Protein AF-A0A7T8HL93-F1 (afdb_monomer_lite)

pLDDT: mean 70.49, std 10.49, range [37.34, 90.31]

Sequence (71 aa):
PLDVLKTRAMNAKPGDFKGPLDLFTFTAKQGPMAFFKGYIPAFLRLGPHTIITFILLEQLKANFGVLPSAA

Secondary structure (DSSP, 8-state):
-HHHHHHHHHHS-TTS-SSHHHHHHHHHHT-GGGGTTTHHHHHHHHHHHHHHHHHHHHHHHHHH-------

Structure (mmCIF, N/CA/C/O backbone):
data_AF-A0A7T8HL93-F1
#
_entry.id   AF-A0A7T8HL93-F1
#
loop_
_atom_site.group_PDB
_atom_site.id
_atom_site.type_symbol
_atom_site.label_atom_id
_atom_site.label_alt_id
_atom_site.label_comp_id
_atom_site.label_asym_id
_atom_site.label_entity_id
_atom_site.label_seq_id
_atom_site.pdbx_PDB_ins_code
_atom_site.Cartn_x
_atom_site.Cartn_y
_atom_site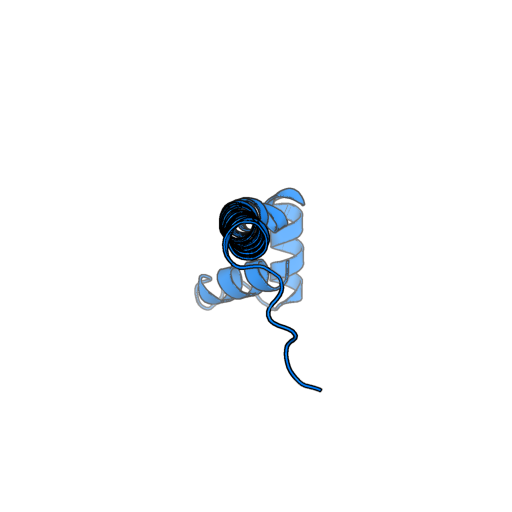.Cartn_z
_atom_site.occupancy
_atom_site.B_iso_or_equiv
_atom_site.auth_seq_id
_atom_site.auth_comp_id
_atom_site.auth_asym_id
_atom_site.auth_atom_id
_atom_site.pdbx_PDB_model_num
ATOM 1 N N . PRO A 1 1 ? -8.862 -4.522 2.898 1.00 58.41 1 PRO A N 1
ATOM 2 C CA . PRO A 1 1 ? -9.791 -4.469 4.055 1.00 58.41 1 PRO A CA 1
ATOM 3 C C . PRO A 1 1 ? -9.339 -5.306 5.264 1.00 58.41 1 PRO A C 1
ATOM 5 O O . PRO A 1 1 ? -9.224 -4.745 6.346 1.00 58.41 1 PRO A O 1
ATOM 8 N N . LEU A 1 2 ? -9.035 -6.601 5.090 1.00 65.12 2 LEU A N 1
ATOM 9 C CA . LEU A 1 2 ? -8.571 -7.477 6.182 1.00 65.12 2 LEU A CA 1
ATOM 10 C C . LEU A 1 2 ? -7.253 -7.011 6.815 1.00 65.12 2 LEU A C 1
ATOM 12 O O . LEU A 1 2 ? -7.097 -7.088 8.028 1.00 65.12 2 LEU A O 1
ATOM 16 N N . ASP A 1 3 ? -6.341 -6.466 6.015 1.00 69.88 3 ASP A N 1
ATOM 17 C CA . ASP A 1 3 ? -5.040 -5.989 6.497 1.00 69.88 3 ASP A CA 1
ATOM 18 C C . ASP A 1 3 ? -5.158 -4.709 7.354 1.00 69.88 3 ASP A C 1
ATOM 20 O O . ASP A 1 3 ? -4.523 -4.555 8.396 1.00 69.88 3 ASP A O 1
ATOM 24 N N . VAL A 1 4 ? -6.091 -3.823 6.988 1.00 66.50 4 VAL A N 1
ATOM 25 C CA . VAL A 1 4 ? -6.432 -2.617 7.765 1.00 66.50 4 VAL A CA 1
ATOM 26 C C . VAL A 1 4 ? -7.162 -2.984 9.063 1.00 66.50 4 VAL A C 1
ATOM 28 O O . VAL A 1 4 ? -6.933 -2.372 10.102 1.00 66.50 4 VAL A O 1
ATOM 31 N N . LEU A 1 5 ? -8.021 -4.009 9.027 1.00 69.38 5 LEU A N 1
ATOM 32 C CA . LEU A 1 5 ? -8.687 -4.537 10.222 1.00 69.38 5 LEU A CA 1
ATOM 33 C C . LEU A 1 5 ? -7.677 -5.173 11.184 1.00 69.38 5 LEU A C 1
ATOM 35 O O . LEU A 1 5 ? -7.734 -4.900 12.377 1.00 69.38 5 LEU A O 1
ATOM 39 N N . LYS A 1 6 ? -6.720 -5.963 10.680 1.00 66.06 6 LYS A N 1
ATOM 40 C CA . LYS A 1 6 ? -5.662 -6.571 11.501 1.00 66.06 6 LYS A CA 1
ATOM 41 C C . LYS A 1 6 ? -4.755 -5.527 12.143 1.00 66.06 6 LYS A C 1
ATOM 43 O O . LYS A 1 6 ? -4.544 -5.575 13.347 1.00 66.06 6 LYS A O 1
ATOM 48 N N . THR A 1 7 ? -4.270 -4.553 11.376 1.00 73.38 7 THR A N 1
ATOM 49 C CA . THR A 1 7 ? -3.423 -3.474 11.918 1.00 73.38 7 THR A CA 1
ATOM 50 C C . THR A 1 7 ? -4.161 -2.615 12.947 1.00 73.38 7 THR A C 1
ATOM 52 O O . THR A 1 7 ? -3.589 -2.277 13.979 1.00 73.38 7 THR A O 1
ATOM 55 N N . ARG A 1 8 ? -5.454 -2.327 12.743 1.00 67.25 8 ARG A N 1
ATOM 56 C CA . ARG A 1 8 ? -6.284 -1.651 13.755 1.00 67.25 8 ARG A CA 1
ATOM 57 C C . ARG A 1 8 ? -6.533 -2.502 14.996 1.00 67.25 8 ARG A C 1
ATOM 59 O O . ARG A 1 8 ? -6.505 -1.952 16.088 1.00 67.25 8 ARG A O 1
ATOM 66 N N . ALA A 1 9 ? -6.739 -3.810 14.844 1.00 69.31 9 ALA A N 1
ATOM 67 C CA . ALA A 1 9 ? -6.870 -4.725 15.975 1.00 69.31 9 ALA A CA 1
ATOM 68 C C . ALA A 1 9 ? -5.578 -4.787 16.807 1.00 69.31 9 ALA A C 1
ATOM 70 O O . ALA A 1 9 ? -5.646 -4.793 18.028 1.00 69.31 9 ALA A O 1
ATOM 71 N N . MET A 1 10 ? -4.408 -4.777 16.158 1.00 69.62 10 MET A N 1
ATOM 72 C CA . MET A 1 10 ? -3.103 -4.763 16.836 1.00 69.62 10 MET A CA 1
ATOM 73 C C . MET A 1 10 ? -2.778 -3.415 17.497 1.00 69.62 10 MET A C 1
ATOM 75 O O . MET A 1 10 ? -2.016 -3.380 18.456 1.00 69.62 10 MET A O 1
ATOM 79 N N . ASN A 1 11 ? -3.346 -2.314 16.997 1.00 70.62 11 ASN A N 1
ATOM 80 C CA . ASN A 1 11 ? -3.161 -0.973 17.559 1.00 70.62 11 ASN A CA 1
ATOM 81 C C . ASN A 1 11 ? -4.235 -0.586 18.598 1.00 70.62 11 ASN A C 1
ATOM 83 O O . ASN A 1 11 ? -4.147 0.483 19.202 1.00 70.62 11 ASN A O 1
ATOM 87 N N . ALA A 1 12 ? -5.272 -1.406 18.783 1.00 66.12 12 ALA A N 1
ATOM 88 C CA . ALA A 1 12 ? -6.319 -1.168 19.772 1.00 66.12 12 ALA A CA 1
ATOM 89 C C . ALA A 1 12 ? -5.835 -1.555 21.176 1.00 66.12 12 ALA A C 1
ATOM 91 O O . ALA A 1 12 ? -5.129 -2.551 21.346 1.00 66.12 12 ALA A O 1
ATOM 92 N N . LYS A 1 13 ? -6.219 -0.781 22.198 1.00 64.62 13 LYS A N 1
ATOM 93 C CA . LYS A 1 13 ? -5.881 -1.116 23.586 1.00 64.62 13 LYS A CA 1
ATOM 94 C C . LYS A 1 13 ? -6.738 -2.301 24.054 1.00 64.62 13 LYS A C 1
ATOM 96 O O . LYS A 1 13 ? -7.850 -2.486 23.547 1.00 64.62 13 LYS A O 1
ATOM 101 N N . PRO A 1 14 ? -6.262 -3.109 25.022 1.00 57.41 14 PRO A N 1
ATOM 102 C CA . PRO A 1 14 ? -7.045 -4.220 25.550 1.00 57.41 14 PRO A CA 1
ATOM 103 C C . PRO A 1 14 ? -8.370 -3.692 26.126 1.00 57.41 14 PRO A C 1
ATOM 105 O O . PRO A 1 14 ? -8.361 -2.971 27.119 1.00 57.41 14 PRO A O 1
ATOM 108 N N . GLY A 1 15 ? -9.495 -4.019 25.478 1.00 64.62 15 GLY A N 1
ATOM 109 C CA . GLY A 1 15 ? -10.844 -3.601 25.889 1.00 64.62 15 GLY A CA 1
ATOM 110 C C . GLY A 1 15 ? -11.613 -2.709 24.903 1.00 64.62 15 GLY A C 1
ATOM 111 O O . GLY A 1 15 ? -12.822 -2.573 25.066 1.00 64.62 15 GLY A O 1
ATOM 112 N N . ASP A 1 16 ? -10.971 -2.162 23.864 1.00 64.06 16 ASP A N 1
ATOM 113 C CA . ASP A 1 16 ? -11.632 -1.243 22.912 1.00 64.06 16 ASP A CA 1
ATOM 114 C C . ASP A 1 16 ? -12.596 -1.937 21.927 1.00 64.06 16 ASP A C 1
ATOM 116 O O . ASP A 1 16 ? -13.488 -1.291 21.380 1.00 64.06 16 ASP A O 1
ATOM 120 N N . PHE A 1 17 ? -12.456 -3.249 21.693 1.00 62.84 17 PHE A N 1
ATOM 121 C CA . PHE A 1 17 ? -13.318 -4.002 20.772 1.00 62.84 17 PHE A CA 1
ATOM 122 C C . PHE A 1 17 ? -13.739 -5.342 21.375 1.00 62.84 17 PHE A C 1
ATOM 124 O O . PHE A 1 17 ? -12.895 -6.171 21.712 1.00 62.84 17 PHE A O 1
ATOM 131 N N . LYS A 1 18 ? -15.054 -5.585 21.472 1.00 62.94 18 LYS A N 1
ATOM 132 C CA . LYS A 1 18 ? -15.618 -6.827 22.040 1.00 62.94 18 LYS A CA 1
ATOM 133 C C . LYS A 1 18 ? -15.500 -8.033 21.099 1.00 62.94 18 LYS A C 1
ATOM 135 O O . LYS A 1 18 ? -15.704 -9.166 21.524 1.00 62.94 18 LYS A O 1
ATOM 140 N N . GLY A 1 19 ? -15.168 -7.805 19.826 1.00 69.69 19 GLY A N 1
ATOM 141 C CA . GLY A 1 19 ? -14.951 -8.855 18.836 1.00 69.69 19 GLY A CA 1
ATOM 142 C C . GLY A 1 19 ? -14.643 -8.320 17.430 1.00 69.69 19 GLY A C 1
ATOM 143 O O . GLY A 1 19 ? -14.744 -7.116 17.180 1.00 69.69 19 GLY A O 1
ATOM 144 N N . PRO A 1 20 ? -14.298 -9.206 16.477 1.00 65.94 20 PRO A N 1
ATOM 145 C CA . PRO A 1 20 ? -13.943 -8.827 15.104 1.00 65.94 20 PRO A CA 1
ATOM 146 C C . PRO A 1 20 ? -15.100 -8.171 14.332 1.00 65.94 20 PRO A C 1
ATOM 148 O O . PRO A 1 20 ? -14.862 -7.331 13.465 1.00 65.94 20 PRO A O 1
ATOM 151 N N . LEU A 1 21 ? -16.350 -8.507 14.674 1.00 69.00 21 LEU A N 1
ATOM 152 C CA . LEU A 1 21 ? -17.552 -7.884 14.108 1.00 69.00 21 LEU A CA 1
ATOM 153 C C . LEU A 1 21 ? -17.727 -6.430 14.564 1.00 69.00 21 LEU A C 1
ATOM 155 O O . LEU A 1 21 ? -18.071 -5.578 13.751 1.00 69.00 21 LEU A O 1
ATOM 159 N N . ASP A 1 22 ? -17.424 -6.135 15.828 1.00 71.88 22 ASP A N 1
ATOM 160 C CA . ASP A 1 22 ? -17.538 -4.789 16.400 1.00 71.88 22 ASP A CA 1
ATOM 161 C C . ASP A 1 22 ? -16.526 -3.840 15.733 1.00 71.88 22 ASP A C 1
ATOM 163 O O . ASP A 1 22 ? -16.871 -2.760 15.249 1.00 71.88 22 ASP A O 1
ATOM 167 N N . LEU A 1 23 ? -15.294 -4.326 15.540 1.00 70.31 23 LEU A N 1
ATOM 168 C CA . LEU A 1 23 ? -14.238 -3.638 14.795 1.00 70.31 23 LEU A CA 1
ATOM 169 C C . LEU A 1 23 ? -14.605 -3.402 13.322 1.00 70.31 23 LEU A C 1
ATOM 171 O O . LEU A 1 23 ? -14.318 -2.333 12.770 1.00 70.31 23 LEU A O 1
ATOM 175 N N . PHE A 1 24 ? -15.255 -4.378 12.680 1.00 69.62 24 PHE A N 1
ATOM 176 C CA . PHE A 1 24 ? -15.748 -4.242 11.312 1.00 69.62 24 PHE A CA 1
ATOM 177 C C . PHE A 1 24 ? -16.840 -3.171 11.217 1.00 69.62 24 PHE A C 1
ATOM 179 O O . PHE A 1 24 ? -16.742 -2.273 10.379 1.00 69.62 24 PHE A O 1
ATOM 186 N N . THR A 1 25 ? -17.828 -3.197 12.117 1.00 70.06 25 THR A N 1
ATOM 187 C CA . THR A 1 25 ? -18.912 -2.204 12.150 1.00 70.06 25 THR A CA 1
ATOM 188 C C . THR A 1 25 ? -18.428 -0.805 12.515 1.00 70.06 25 THR A C 1
ATOM 190 O O . THR A 1 25 ? -18.885 0.176 11.930 1.00 70.06 25 THR A O 1
ATOM 193 N N . PHE A 1 26 ? -17.454 -0.690 13.417 1.00 70.62 26 PHE A N 1
ATOM 194 C CA . PHE A 1 26 ? -16.827 0.576 13.779 1.00 70.62 26 PHE A CA 1
ATOM 195 C C . PHE A 1 26 ? -16.021 1.163 12.614 1.00 70.62 26 PHE A C 1
ATOM 197 O O . PHE A 1 26 ? -16.122 2.352 12.310 1.00 70.62 26 PHE A O 1
ATOM 204 N N . THR A 1 27 ? -15.267 0.320 11.902 1.00 67.19 27 THR A N 1
ATOM 205 C CA . THR A 1 27 ? -14.497 0.743 10.723 1.00 67.19 27 THR A CA 1
ATOM 206 C C . THR A 1 27 ? -15.417 1.123 9.558 1.00 67.19 27 THR A C 1
ATOM 208 O O . THR A 1 27 ? -15.134 2.090 8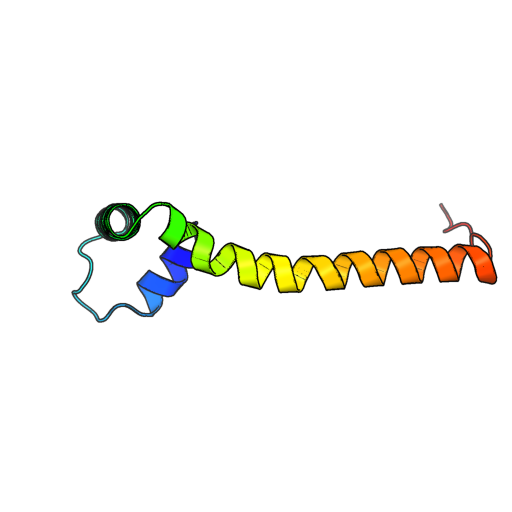.858 1.00 67.19 27 THR A O 1
ATOM 211 N N . ALA A 1 28 ? -16.560 0.447 9.401 1.00 67.19 28 ALA A N 1
ATOM 212 C CA . ALA A 1 28 ? -17.596 0.823 8.439 1.00 67.19 28 ALA A CA 1
ATOM 213 C C . ALA A 1 28 ? -18.290 2.148 8.796 1.00 67.19 28 ALA A C 1
ATOM 215 O O . ALA A 1 28 ? -18.529 2.964 7.907 1.00 67.19 28 ALA A O 1
ATOM 216 N N . LYS A 1 29 ? -18.542 2.410 10.087 1.00 67.25 29 LYS A N 1
ATOM 217 C CA . LYS A 1 29 ? -19.116 3.678 10.573 1.00 67.25 29 LYS A CA 1
ATOM 218 C C . LYS A 1 29 ? -18.178 4.877 10.420 1.00 67.25 29 LYS A C 1
ATOM 220 O O . LYS A 1 29 ? -18.658 5.982 10.204 1.00 67.25 29 LYS A O 1
ATOM 225 N N . GLN A 1 30 ? -16.860 4.677 10.479 1.00 67.25 30 GLN A N 1
ATOM 226 C CA . GLN A 1 30 ? -15.873 5.727 10.174 1.00 67.25 30 GLN A CA 1
ATOM 227 C C . GLN A 1 30 ? -15.750 6.042 8.671 1.00 67.25 30 GLN A C 1
ATOM 229 O O . GLN A 1 30 ? -15.012 6.950 8.286 1.00 67.25 30 GLN A O 1
ATOM 234 N N . GLY A 1 31 ? -16.485 5.313 7.830 1.00 64.88 31 GLY A N 1
ATOM 235 C CA . GLY A 1 31 ? -16.636 5.563 6.406 1.00 64.88 31 GLY A CA 1
ATOM 236 C C . GLY A 1 31 ? -16.038 4.441 5.551 1.00 64.88 31 GLY A C 1
ATOM 237 O O . GLY A 1 31 ? -14.955 3.937 5.853 1.00 64.88 31 GLY A O 1
ATOM 238 N N . PRO A 1 32 ? -16.676 4.077 4.424 1.00 60.66 32 PRO A N 1
ATOM 239 C CA . PRO A 1 32 ? -16.167 3.046 3.516 1.00 60.66 32 PRO A CA 1
ATOM 240 C C . PRO A 1 32 ? -14.784 3.395 2.936 1.00 60.66 32 PRO A C 1
ATOM 242 O O . PRO A 1 32 ? -13.994 2.498 2.652 1.00 60.66 32 PRO A O 1
ATOM 245 N N . MET A 1 33 ? -14.430 4.685 2.855 1.00 59.31 33 MET A N 1
ATOM 246 C CA . MET A 1 33 ? -13.083 5.148 2.487 1.00 59.31 33 MET A CA 1
ATOM 247 C C . MET A 1 33 ? -12.010 4.852 3.551 1.00 59.31 33 MET A C 1
ATOM 249 O O . MET A 1 33 ? -10.828 4.773 3.216 1.00 59.31 33 MET A O 1
ATOM 253 N N . ALA A 1 34 ? -12.378 4.637 4.820 1.00 61.38 34 ALA A N 1
ATOM 254 C CA . ALA A 1 34 ? -11.422 4.292 5.874 1.00 61.38 34 ALA A CA 1
ATOM 255 C C . ALA A 1 34 ? -10.769 2.920 5.632 1.00 61.38 34 ALA A C 1
ATOM 257 O O . ALA A 1 34 ? -9.603 2.727 5.979 1.00 61.38 34 ALA A O 1
ATOM 258 N N . PHE A 1 35 ? -11.467 1.999 4.957 1.00 59.81 35 PHE A N 1
ATOM 259 C CA . PHE A 1 35 ? -10.901 0.717 4.523 1.00 59.81 35 PHE A CA 1
ATOM 260 C C . PHE A 1 35 ? -9.877 0.851 3.386 1.00 59.81 35 PHE A C 1
ATOM 262 O O . PHE A 1 35 ? -9.037 -0.036 3.222 1.00 59.81 35 PHE A O 1
ATOM 269 N N . PHE A 1 36 ? -9.924 1.948 2.623 1.00 61.31 36 PHE A N 1
ATOM 270 C CA . PHE A 1 36 ? -9.034 2.225 1.491 1.00 61.31 36 PHE A CA 1
ATOM 271 C C . PHE A 1 36 ? -7.917 3.227 1.812 1.00 61.31 36 PHE A C 1
ATOM 273 O O . PHE A 1 36 ? -6.995 3.371 1.011 1.00 61.31 36 PHE A O 1
ATOM 280 N N . LYS A 1 37 ? -7.916 3.858 2.998 1.00 60.19 37 LYS A N 1
ATOM 281 C CA . LYS A 1 37 ? -6.839 4.771 3.432 1.00 60.19 37 LYS A CA 1
ATOM 282 C C . LYS A 1 37 ? -5.442 4.123 3.426 1.00 60.19 37 LYS A C 1
ATOM 284 O O . LYS A 1 37 ? -4.458 4.830 3.260 1.00 60.19 37 LYS A O 1
ATOM 289 N N . GLY A 1 38 ? -5.351 2.796 3.553 1.00 61.06 38 GLY A N 1
ATOM 290 C CA . GLY A 1 38 ? -4.101 2.034 3.395 1.00 61.06 38 GLY A CA 1
ATOM 291 C C . GLY A 1 38 ? -3.854 1.484 1.984 1.00 61.06 38 GLY A C 1
ATOM 292 O O . GLY A 1 38 ? -2.734 1.104 1.659 1.00 61.06 38 GLY A O 1
ATOM 293 N N . TYR A 1 39 ? -4.876 1.461 1.125 1.00 65.62 39 TYR A N 1
ATOM 294 C CA . TYR A 1 39 ? -4.764 0.932 -0.234 1.00 65.62 39 TYR A CA 1
ATOM 295 C C . TYR A 1 39 ? -4.015 1.892 -1.156 1.00 65.62 39 TYR A C 1
ATOM 297 O O . TYR A 1 39 ? -3.164 1.453 -1.913 1.00 65.62 39 TYR A O 1
ATOM 305 N N . ILE A 1 40 ? -4.268 3.199 -1.049 1.00 68.69 40 ILE A N 1
ATOM 306 C CA . ILE A 1 40 ? -3.564 4.220 -1.840 1.00 68.69 40 ILE A CA 1
ATOM 307 C C . ILE A 1 40 ? -2.043 4.181 -1.599 1.00 68.69 40 ILE A C 1
ATOM 309 O O . ILE A 1 40 ? -1.315 4.069 -2.579 1.00 68.69 40 ILE A O 1
ATOM 313 N N . PRO A 1 41 ? -1.522 4.200 -0.353 1.00 68.38 41 PRO A N 1
ATOM 314 C CA . PRO A 1 41 ? -0.078 4.092 -0.131 1.00 68.38 41 PRO A CA 1
ATOM 315 C C . PRO A 1 41 ? 0.487 2.716 -0.521 1.00 68.38 41 PRO A C 1
ATOM 317 O O . PRO A 1 41 ? 1.608 2.639 -1.017 1.00 68.38 41 PRO A O 1
ATOM 320 N N . ALA A 1 42 ? -0.280 1.628 -0.3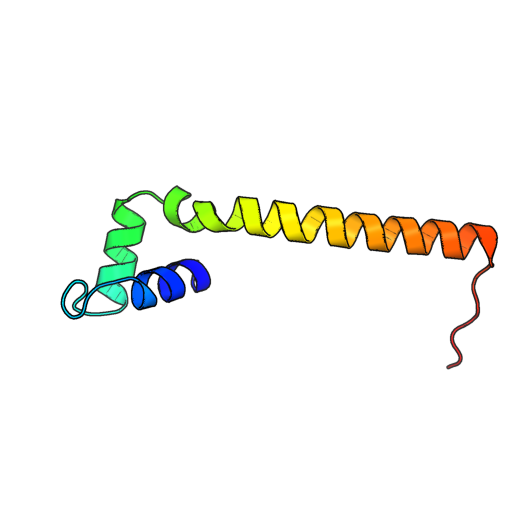68 1.00 71.06 42 ALA A N 1
ATOM 321 C CA . ALA A 1 42 ? 0.141 0.307 -0.839 1.00 71.06 42 ALA A CA 1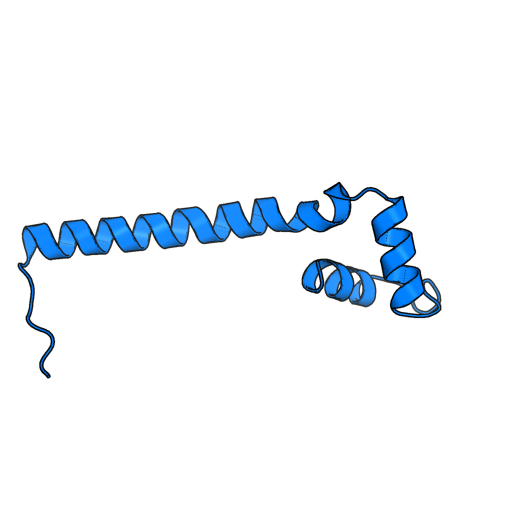
ATOM 322 C C . ALA A 1 42 ? 0.233 0.241 -2.373 1.00 71.06 42 ALA A C 1
ATOM 324 O O . ALA A 1 42 ? 1.209 -0.285 -2.904 1.00 71.06 42 ALA A O 1
ATOM 325 N N . PHE A 1 43 ? -0.741 0.814 -3.081 1.00 73.69 43 PHE A N 1
ATOM 326 C CA . PHE A 1 43 ? -0.779 0.900 -4.539 1.00 73.69 43 PHE A CA 1
ATOM 327 C C . PHE A 1 43 ? 0.300 1.842 -5.074 1.00 73.69 43 PHE A C 1
ATOM 329 O O . PHE A 1 43 ? 1.003 1.491 -6.014 1.00 73.69 43 PHE A O 1
ATOM 336 N N . LEU A 1 44 ? 0.508 2.988 -4.425 1.00 79.19 44 LEU A N 1
ATOM 337 C CA . LEU A 1 44 ? 1.589 3.918 -4.746 1.00 79.19 44 LEU A CA 1
ATOM 338 C C . LEU A 1 44 ? 2.971 3.296 -4.531 1.00 79.19 44 LEU A C 1
ATOM 340 O O . LEU A 1 44 ? 3.922 3.726 -5.163 1.00 79.19 44 LEU A O 1
ATOM 344 N N . ARG A 1 45 ? 3.107 2.286 -3.666 1.00 79.88 45 ARG A N 1
ATOM 345 C CA . ARG A 1 45 ? 4.356 1.530 -3.515 1.00 79.88 45 ARG A CA 1
ATOM 346 C C . ARG A 1 45 ? 4.488 0.415 -4.554 1.00 79.88 45 ARG A C 1
ATOM 348 O O . ARG A 1 45 ? 5.546 0.273 -5.158 1.00 79.88 45 ARG A O 1
ATOM 355 N N . LEU A 1 46 ? 3.440 -0.389 -4.748 1.00 82.69 46 LEU A N 1
ATOM 356 C CA . LEU A 1 46 ? 3.475 -1.537 -5.663 1.00 82.69 46 LEU A CA 1
ATOM 357 C C . LEU A 1 46 ? 3.525 -1.107 -7.134 1.00 82.69 46 LEU A C 1
ATOM 359 O O . LEU A 1 46 ? 4.263 -1.700 -7.909 1.00 82.69 46 LEU A O 1
ATOM 363 N N . GLY A 1 47 ? 2.763 -0.079 -7.503 1.00 85.62 47 GLY A N 1
ATOM 364 C CA . GLY A 1 47 ? 2.649 0.434 -8.867 1.00 85.62 47 GLY A CA 1
ATOM 365 C C . GLY A 1 47 ? 3.988 0.835 -9.490 1.00 85.62 47 GLY A C 1
ATOM 366 O O . GLY A 1 47 ? 4.359 0.268 -10.512 1.00 85.62 47 GLY A O 1
ATOM 367 N N . PRO A 1 48 ? 4.768 1.757 -8.900 1.00 86.00 48 PRO A N 1
ATOM 368 C CA . PRO A 1 48 ? 6.052 2.138 -9.476 1.00 86.00 48 PRO A CA 1
ATOM 369 C C . PRO A 1 48 ? 7.036 0.970 -9.487 1.00 86.00 48 PRO A C 1
ATOM 371 O O . PRO A 1 48 ? 7.776 0.824 -10.452 1.00 86.00 48 PRO A O 1
ATOM 374 N N . HIS A 1 49 ? 7.015 0.097 -8.477 1.00 85.06 49 HIS A N 1
ATOM 375 C CA . HIS A 1 49 ? 7.890 -1.073 -8.454 1.00 85.06 49 HIS A CA 1
ATOM 376 C C . HIS A 1 49 ? 7.618 -2.021 -9.635 1.00 85.06 49 HIS A C 1
ATOM 378 O O . HIS A 1 49 ? 8.552 -2.473 -10.302 1.00 85.06 49 HIS A O 1
ATOM 384 N N . THR A 1 50 ? 6.347 -2.319 -9.927 1.00 87.62 50 THR A N 1
ATOM 385 C CA . THR A 1 50 ? 5.993 -3.178 -11.066 1.00 87.62 50 THR A CA 1
ATOM 386 C C . THR A 1 50 ? 6.285 -2.494 -12.399 1.00 87.62 50 THR A C 1
ATOM 388 O O . THR A 1 50 ? 6.852 -3.133 -13.281 1.00 87.62 50 THR A O 1
ATOM 391 N N . ILE A 1 51 ? 5.996 -1.195 -12.531 1.00 90.00 51 ILE A N 1
ATOM 392 C CA . ILE A 1 51 ? 6.280 -0.411 -13.745 1.00 90.00 51 ILE A CA 1
ATOM 393 C C . ILE A 1 51 ? 7.784 -0.386 -14.046 1.00 90.00 51 ILE A C 1
ATOM 395 O O . ILE A 1 51 ? 8.186 -0.686 -15.167 1.00 90.00 51 ILE A O 1
ATOM 399 N N . ILE A 1 52 ? 8.627 -0.099 -13.049 1.00 89.69 52 ILE A N 1
ATOM 400 C CA . ILE A 1 52 ? 10.091 -0.083 -13.207 1.00 89.69 52 ILE A CA 1
ATOM 401 C C . ILE A 1 52 ? 10.606 -1.458 -13.647 1.00 89.69 52 ILE A C 1
ATOM 403 O O . ILE A 1 52 ? 11.453 -1.539 -14.534 1.00 89.69 52 ILE A O 1
ATOM 407 N N . THR A 1 53 ? 10.071 -2.539 -13.072 1.00 88.75 53 THR A N 1
ATOM 408 C CA . THR A 1 53 ? 10.445 -3.910 -13.451 1.00 88.75 53 THR A CA 1
ATOM 409 C C . THR A 1 53 ? 10.095 -4.203 -14.911 1.00 88.75 53 THR A C 1
ATOM 411 O O . THR A 1 53 ? 10.918 -4.753 -15.640 1.00 88.75 53 THR A O 1
ATOM 414 N N . PHE A 1 54 ? 8.903 -3.805 -15.366 1.00 87.81 54 PHE A N 1
ATOM 415 C CA . PHE A 1 54 ? 8.499 -3.977 -16.764 1.00 87.81 54 PHE A CA 1
ATOM 416 C C . PHE A 1 54 ? 9.366 -3.165 -17.728 1.00 87.81 54 PHE A C 1
ATOM 418 O O . PHE A 1 54 ? 9.806 -3.707 -18.738 1.00 87.81 54 PHE A O 1
ATOM 425 N N . ILE A 1 55 ? 9.673 -1.910 -17.390 1.00 90.31 55 ILE A N 1
ATOM 426 C CA . ILE A 1 55 ? 10.539 -1.055 -18.212 1.00 90.31 55 ILE A CA 1
ATOM 427 C C . ILE A 1 55 ? 11.945 -1.656 -18.310 1.00 90.31 55 ILE A C 1
ATOM 429 O O . ILE A 1 55 ? 12.497 -1.746 -19.402 1.00 90.31 55 ILE A O 1
ATOM 433 N N . LEU A 1 56 ? 12.521 -2.124 -17.198 1.00 86.00 56 LEU A N 1
ATOM 434 C CA . LEU A 1 56 ? 13.826 -2.789 -17.213 1.00 86.00 56 LEU A CA 1
ATOM 435 C C . LEU A 1 56 ? 13.822 -4.045 -18.085 1.00 86.00 56 LEU A C 1
ATOM 437 O O . LEU A 1 56 ? 14.762 -4.249 -18.846 1.00 86.00 56 LEU A O 1
ATOM 441 N N . LEU A 1 57 ? 12.768 -4.862 -18.017 1.00 84.38 57 LEU A N 1
ATOM 442 C CA . LEU A 1 57 ? 12.623 -6.035 -18.881 1.00 84.38 57 LEU A CA 1
ATOM 443 C C . LEU A 1 57 ? 12.516 -5.652 -20.360 1.00 84.38 57 LEU A C 1
ATOM 445 O O . LEU A 1 57 ? 13.082 -6.339 -21.206 1.00 84.38 57 LEU A O 1
ATOM 449 N N . GLU A 1 58 ? 11.822 -4.564 -20.687 1.00 84.94 58 GLU A N 1
ATOM 450 C CA . GLU A 1 58 ? 11.715 -4.065 -22.058 1.00 84.94 58 GLU A CA 1
ATOM 451 C C . GLU A 1 58 ? 13.064 -3.565 -22.586 1.00 84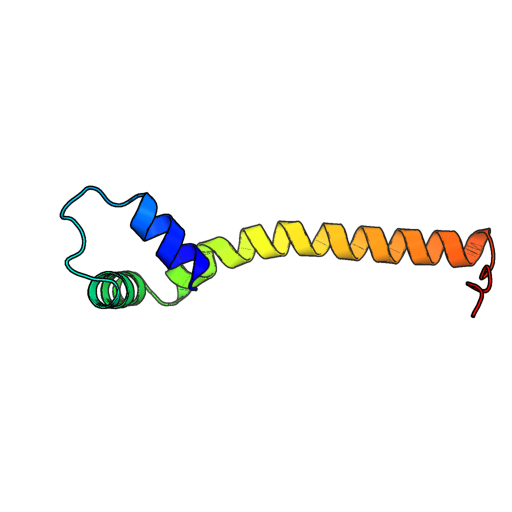.94 58 GLU A C 1
ATOM 453 O O . GLU A 1 58 ? 13.481 -3.961 -23.673 1.00 84.94 58 GLU A O 1
ATOM 458 N N . GLN A 1 59 ? 13.795 -2.779 -21.790 1.00 82.50 59 GLN A N 1
ATOM 459 C CA . GLN A 1 59 ? 15.137 -2.304 -22.144 1.00 82.50 59 GLN A CA 1
ATOM 460 C C . GLN A 1 59 ? 16.145 -3.456 -22.260 1.00 82.50 59 GLN A C 1
ATOM 462 O O . GLN A 1 59 ? 16.969 -3.471 -23.173 1.00 82.50 59 GLN A O 1
ATOM 467 N N . LEU A 1 60 ? 16.051 -4.457 -21.380 1.00 82.69 60 LEU A N 1
ATOM 468 C CA . LEU A 1 60 ? 16.878 -5.659 -21.443 1.00 82.69 60 LEU A CA 1
ATOM 469 C C . LEU A 1 60 ? 16.581 -6.466 -22.716 1.00 82.69 60 LEU A C 1
ATOM 471 O O . LEU A 1 60 ? 17.508 -6.846 -23.424 1.00 82.69 60 LEU A O 1
ATOM 475 N N . LYS A 1 61 ? 15.302 -6.683 -23.050 1.00 78.62 61 LYS A N 1
ATOM 476 C CA . LYS A 1 61 ? 14.891 -7.381 -24.281 1.00 78.62 61 LYS A CA 1
ATOM 477 C C . LYS A 1 61 ? 15.329 -6.638 -25.542 1.00 78.62 61 LYS A C 1
ATOM 479 O O . LYS A 1 61 ? 15.736 -7.290 -26.500 1.00 78.62 61 LYS A O 1
ATOM 484 N N . ALA A 1 62 ? 15.238 -5.308 -25.544 1.00 80.31 62 ALA A N 1
ATOM 485 C CA . ALA A 1 62 ? 15.619 -4.475 -26.680 1.00 80.31 62 ALA A CA 1
ATOM 486 C C . ALA A 1 62 ? 17.137 -4.483 -26.927 1.00 80.31 62 ALA A C 1
ATOM 488 O O . ALA A 1 62 ? 17.559 -4.593 -28.075 1.00 80.31 62 ALA A O 1
ATOM 489 N N . ASN A 1 63 ? 17.951 -4.417 -25.867 1.00 76.62 63 ASN A N 1
ATOM 490 C CA . ASN A 1 63 ? 19.407 -4.309 -26.000 1.00 76.62 63 ASN A CA 1
ATOM 491 C C . ASN A 1 63 ? 20.149 -5.653 -26.027 1.00 76.62 63 ASN A C 1
ATOM 493 O O . ASN A 1 63 ? 21.186 -5.744 -26.676 1.00 76.62 63 ASN A O 1
ATOM 497 N N . PHE A 1 64 ? 19.664 -6.683 -25.327 1.00 73.62 64 PHE A N 1
ATOM 498 C CA . PHE A 1 64 ? 20.359 -7.977 -25.222 1.00 73.62 64 PHE A CA 1
ATOM 499 C C . PHE A 1 64 ? 19.726 -9.096 -26.056 1.00 73.62 64 PHE A C 1
ATOM 501 O O . PHE A 1 64 ? 20.292 -10.186 -26.135 1.00 73.62 64 PHE A O 1
ATOM 508 N N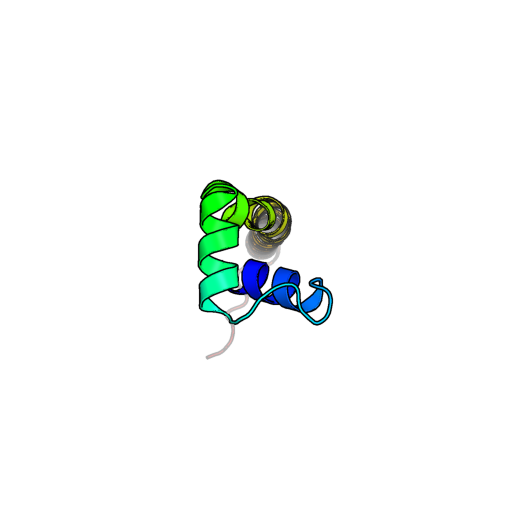 . GLY A 1 65 ? 18.591 -8.832 -26.715 1.00 69.50 65 GLY A N 1
ATOM 509 C CA . GLY A 1 65 ? 17.830 -9.856 -27.423 1.00 69.50 65 GLY A CA 1
ATOM 510 C C . GLY A 1 65 ? 17.228 -10.883 -26.460 1.00 69.50 65 GLY A C 1
ATOM 511 O O . GLY A 1 65 ? 17.639 -11.037 -25.311 1.00 69.50 65 GLY A O 1
ATOM 512 N N . VAL A 1 66 ? 16.187 -11.584 -26.904 1.00 62.91 66 VAL A N 1
ATOM 513 C CA . VAL A 1 66 ? 15.555 -12.639 -26.104 1.00 62.91 66 VAL A CA 1
ATOM 514 C C . VAL A 1 66 ? 16.574 -13.764 -25.918 1.00 62.91 66 VAL A C 1
ATOM 516 O O . VAL A 1 66 ? 16.795 -14.534 -26.848 1.00 62.91 66 VAL A O 1
ATOM 519 N N . LEU A 1 67 ? 17.182 -13.892 -24.734 1.00 62.31 67 LEU A N 1
ATOM 520 C CA . LEU A 1 67 ? 17.754 -15.181 -24.362 1.00 62.31 67 LEU A CA 1
ATOM 521 C C . LEU A 1 67 ? 16.574 -16.160 -24.299 1.00 62.31 67 LEU A C 1
ATOM 523 O O . LEU A 1 67 ? 15.643 -15.920 -23.520 1.00 62.31 67 LEU A O 1
ATOM 527 N N . PRO A 1 68 ? 16.553 -17.221 -25.125 1.00 57.00 68 PRO A N 1
ATOM 528 C CA . PRO A 1 68 ? 15.579 -18.275 -24.951 1.00 57.00 68 PRO A CA 1
ATOM 529 C C . PRO A 1 68 ? 15.878 -18.874 -23.579 1.00 57.00 68 PRO A C 1
ATOM 531 O O . PRO A 1 68 ? 16.927 -19.486 -23.379 1.00 57.00 68 PRO A O 1
ATOM 534 N N . SER A 1 69 ? 15.001 -18.638 -22.600 1.00 51.84 69 SER A N 1
ATOM 535 C CA . SER A 1 69 ? 15.033 -19.453 -21.393 1.00 51.84 69 SER A CA 1
ATOM 536 C C . SER A 1 69 ? 14.770 -20.870 -21.865 1.00 51.84 69 SER A C 1
ATOM 538 O O . SER A 1 69 ? 13.713 -21.142 -22.437 1.00 51.84 69 SER A O 1
ATOM 540 N N . ALA A 1 70 ? 15.789 -21.708 -21.700 1.00 51.53 70 ALA A N 1
ATOM 541 C CA . ALA A 1 70 ? 15.736 -23.135 -21.920 1.00 51.53 70 ALA A CA 1
ATOM 542 C C . ALA A 1 70 ? 14.417 -23.713 -21.385 1.00 51.53 70 ALA A C 1
ATOM 544 O O . ALA A 1 70 ? 13.926 -23.293 -20.330 1.00 51.53 70 ALA A O 1
ATOM 545 N N . ALA A 1 71 ? 13.869 -24.626 -22.189 1.00 37.34 71 ALA A N 1
ATOM 546 C CA . ALA A 1 71 ? 12.838 -25.578 -21.807 1.00 37.34 71 ALA A CA 1
ATOM 547 C C . ALA A 1 71 ? 13.209 -26.340 -20.526 1.00 37.34 71 ALA A C 1
ATOM 549 O O . ALA A 1 71 ? 14.425 -26.520 -20.279 1.00 37.34 71 ALA A O 1
#

Radius of gyration: 20.83 Å; chains: 1; bounding box: 40×31×53 Å

Organism: Caligus rogercresseyi (NCBI:txid217165)

InterPro domains:
  IPR018108 Mitochondrial carrier protein, transmembrane region [PF00153] (1-64)
  IPR018108 Mitochondrial carrier protein, transmembrane region [PS50920] (1-63)
  IPR023395 Mitochondrial carrier protein domain superfamily [G3DSA:1.50.40.10] (1-66)
  IPR023395 Mitochondrial carrier protein domain superfamily [SSF103506] (1-60)
  IPR050391 Mitochondrial Metabolite Transporter [PTHR45618] (1-61)

Foldseek 3Di:
DVVLLVVVVVVDDVPPAPDSVRSVVVCVVVDPCSVCPVVVVVCVVVVVVVVVVVVVVVVCCVPVNDPPPDD